Protein AF-A0A1Y1IL15-F1 (afdb_monomer)

pLDDT: mean 84.59, std 17.48, range [35.97, 98.75]

Mean predicted aligned error: 9.05 Å

Foldseek 3Di:
DDDDDDDDPPPPPPPPDDDWDKDKDWAKKKKWFDPQQPPWPDQAAFTKTWFWIFIARPPPRHTQHTKGWMWGFHHGCVPPVFTKIWIWIKDAGPVFRKIWIWTGMDGQVDKDKIWTDAMDDCQGQKTWIWIKYWPADDPPVVVHTMMIIGTIIMGTNDHDDDPVPD

Solvent-accessible surface area (backbone atoms only — not comparable to full-atom values): 8918 Å² total; per-residue (Å²): 140,84,89,82,84,83,81,81,80,79,74,78,74,78,74,67,92,74,83,85,52,72,40,80,46,81,48,56,35,27,38,35,56,39,88,69,30,64,63,52,72,57,69,44,64,73,20,35,28,36,38,49,22,44,27,21,36,58,87,79,65,47,78,45,37,33,33,42,40,36,33,32,24,75,35,18,35,92,79,73,78,43,58,29,29,41,32,43,36,34,43,38,32,67,90,73,69,22,27,38,30,38,37,36,53,42,37,80,89,49,73,28,65,18,40,30,76,28,34,34,55,82,28,15,69,19,37,40,40,31,38,39,36,64,77,38,88,36,98,76,56,70,67,47,28,28,35,38,34,48,33,42,34,35,14,30,70,63,58,87,78,65,83,88,79,119

Organism: Klebsormidium nitens (NCBI:txid105231)

Sequence (166 aa):
MLTLAFALFARAQSAGEVKLEYTQFDLQLREIETPETVNSTGTTFGSDVGLNNVIQDFRTNETLGRLQGFCFVTAGLTVTGQIQFECLGTIIFSADNSSFSITGPFNPMIPTDQAVIGGTGRFSGATGVARLSTLVNSPTDVPPSIFAFNVRLFALARPIQLPALR

Secondary structure (DSSP, 8-state):
---------------------EEEEEEEEEEE--GGG-----SSTT-EEEEEEEEEETTT--EEEEEEEEEEEEE-HHHHSS-EEEEEEEEEETTT--EEEEEEEEBTTB-EEEEEEEEEGGGTT-EEEEEEEEEE--TTSSSPPEEEEEEEEEEESS----GGG-

Nearest PDB structures (foldseek):
  4h6a-assembly1_D  TM=8.346E-01  e=4.625E-07  Physcomitrium patens
  4h6a-assembly1_B  TM=8.271E-01  e=4.625E-07  Physcomitrium patens
  4h6c-assembly3_G  TM=7.492E-01  e=1.413E-06  Physcomitrium patens
  3klx-assembly1_A  TM=2.459E-01  e=3.371E-01  Arabidopsis thaliana
  6ntr-assembly4_D  TM=2.676E-01  e=9.785E-01  Brucella abortus

InterPro domains:
  IPR004265 Dirigent protein [PF03018] (36-139)
  IPR034871 Allene oxide cyclase superfamily [SSF141493] (29-138)
  IPR044859 Allene oxide cyclase/Dirigent protein [G3DSA:2.40.480.10] (14-152)

Structure (mmCIF, N/CA/C/O backbone):
data_AF-A0A1Y1IL15-F1
#
_entry.id   AF-A0A1Y1IL15-F1
#
loop_
_atom_site.group_PDB
_atom_site.id
_atom_site.type_symbol
_atom_site.label_atom_id
_atom_site.label_alt_id
_atom_site.label_comp_id
_atom_site.label_asym_id
_atom_site.label_entity_id
_atom_site.label_seq_id
_atom_site.pdbx_PDB_ins_code
_atom_site.Cartn_x
_atom_site.Cartn_y
_atom_site.Cartn_z
_atom_site.occupancy
_atom_site.B_iso_or_equiv
_atom_site.auth_seq_id
_atom_site.auth_comp_id
_atom_site.auth_asym_id
_atom_site.auth_atom_id
_atom_site.pdbx_PDB_model_num
ATOM 1 N N . MET A 1 1 ? 30.458 -20.843 52.852 1.00 38.75 1 MET A N 1
ATOM 2 C CA . MET A 1 1 ? 29.895 -20.360 51.574 1.00 38.75 1 MET A CA 1
ATOM 3 C C . MET A 1 1 ? 28.475 -20.891 51.470 1.00 38.75 1 MET A C 1
ATOM 5 O O . MET A 1 1 ? 28.320 -22.090 51.299 1.00 38.75 1 MET A O 1
ATOM 9 N N . LEU A 1 2 ? 27.465 -20.044 51.685 1.00 35.97 2 LEU A N 1
ATOM 10 C CA . LEU A 1 2 ? 26.050 -20.416 51.592 1.00 35.97 2 LEU A CA 1
ATOM 11 C C . LEU A 1 2 ? 25.437 -19.608 50.440 1.00 35.97 2 LEU A C 1
ATOM 13 O O . LEU A 1 2 ? 25.361 -18.384 50.512 1.00 35.97 2 LEU A O 1
ATOM 17 N N . THR A 1 3 ? 25.095 -20.287 49.353 1.00 43.47 3 THR A N 1
ATOM 18 C CA . THR A 1 3 ? 24.497 -19.718 48.142 1.00 43.47 3 THR A CA 1
ATOM 19 C C . THR A 1 3 ? 23.004 -19.502 48.389 1.00 43.47 3 THR A C 1
ATOM 21 O O . THR A 1 3 ? 22.278 -20.471 48.597 1.00 43.47 3 THR A O 1
ATOM 24 N N . LEU A 1 4 ? 22.532 -18.252 48.374 1.00 42.81 4 LEU A N 1
ATOM 25 C CA . LEU A 1 4 ? 21.103 -17.934 48.437 1.00 42.81 4 LEU A CA 1
ATOM 26 C C . LEU A 1 4 ? 20.617 -17.557 47.031 1.00 42.81 4 LEU A C 1
ATOM 28 O O . LEU A 1 4 ? 20.923 -16.480 46.523 1.00 42.81 4 LEU A O 1
ATOM 32 N N . ALA A 1 5 ? 19.890 -18.471 46.391 1.00 47.75 5 ALA A N 1
ATOM 33 C CA . ALA A 1 5 ? 19.214 -18.240 45.122 1.00 47.75 5 ALA A CA 1
ATOM 34 C C . ALA A 1 5 ? 17.834 -17.616 45.387 1.00 47.75 5 ALA A C 1
ATOM 36 O O . ALA A 1 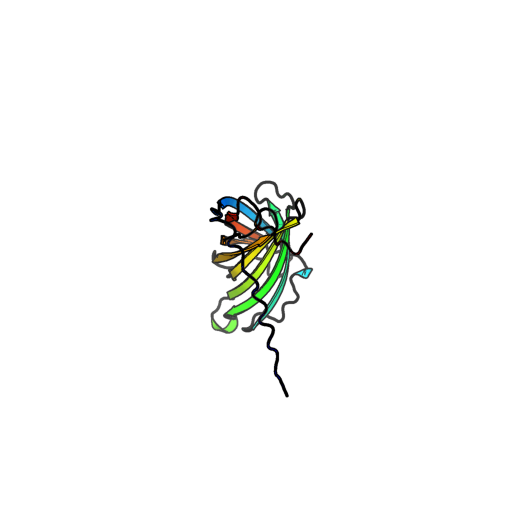5 ? 16.950 -18.271 45.935 1.00 47.75 5 ALA A O 1
ATOM 37 N N . PHE A 1 6 ? 17.639 -16.358 44.989 1.00 45.91 6 PHE A N 1
ATOM 38 C CA . PHE A 1 6 ? 16.312 -15.748 44.905 1.00 45.91 6 PHE A CA 1
ATOM 39 C C . PHE A 1 6 ? 15.742 -16.003 43.507 1.00 45.91 6 PHE A C 1
ATOM 41 O O . PHE A 1 6 ? 16.088 -15.320 42.546 1.00 45.91 6 PHE A O 1
ATOM 48 N N . ALA A 1 7 ? 14.869 -17.003 43.386 1.00 49.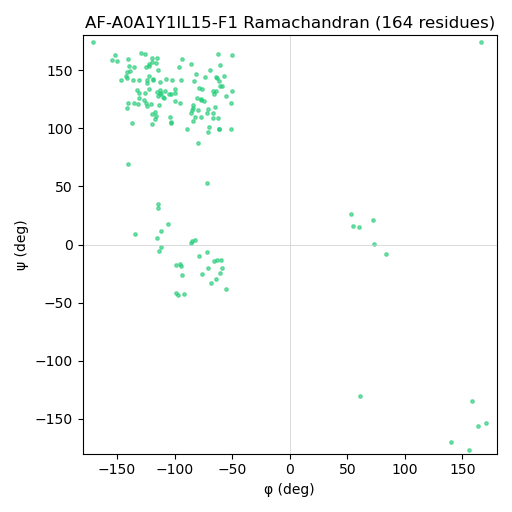19 7 ALA A N 1
ATOM 49 C CA . ALA A 1 7 ? 14.033 -17.171 42.205 1.00 49.19 7 ALA A CA 1
ATOM 50 C C . ALA A 1 7 ? 12.874 -16.162 42.271 1.00 49.19 7 ALA A C 1
ATOM 52 O O . ALA A 1 7 ? 11.977 -16.279 43.108 1.00 49.19 7 ALA A O 1
ATOM 53 N N . LEU A 1 8 ? 12.906 -15.154 41.398 1.00 42.75 8 LEU A N 1
ATOM 54 C CA . LEU A 1 8 ? 11.798 -14.227 41.181 1.00 42.75 8 LEU A CA 1
ATOM 55 C C . LEU A 1 8 ? 10.657 -14.984 40.476 1.00 42.75 8 LEU A C 1
ATOM 57 O O . LEU A 1 8 ? 10.697 -15.206 39.267 1.00 42.75 8 LEU A O 1
ATOM 61 N N . PHE A 1 9 ? 9.627 -15.387 41.217 1.00 44.22 9 PHE A N 1
ATOM 62 C CA . PHE A 1 9 ? 8.378 -15.859 40.620 1.00 44.22 9 PHE A CA 1
ATOM 63 C C . PHE A 1 9 ? 7.536 -14.653 40.192 1.00 44.22 9 PHE A C 1
ATOM 65 O O . PHE A 1 9 ? 6.673 -14.184 40.933 1.00 44.22 9 PHE A O 1
ATOM 72 N N . ALA A 1 10 ? 7.762 -14.155 38.977 1.00 46.28 10 ALA A N 1
ATOM 73 C CA . ALA A 1 10 ? 6.772 -13.326 38.305 1.00 46.28 10 ALA A CA 1
ATOM 74 C C . ALA A 1 10 ? 5.600 -14.233 37.896 1.00 46.28 10 ALA A C 1
ATOM 76 O O . ALA A 1 10 ? 5.652 -14.931 36.884 1.00 46.28 10 ALA A O 1
ATOM 77 N N . ARG A 1 11 ? 4.540 -14.276 38.712 1.00 40.62 11 ARG A N 1
ATOM 78 C CA . ARG A 1 11 ? 3.263 -14.856 38.282 1.00 40.62 11 ARG A CA 1
ATOM 79 C C . ARG A 1 11 ? 2.699 -13.957 37.187 1.00 40.62 11 ARG A C 1
ATOM 81 O O . ARG A 1 11 ? 2.242 -12.855 37.477 1.00 40.62 11 ARG A O 1
ATOM 88 N N . ALA A 1 12 ? 2.705 -14.436 35.945 1.00 46.19 12 ALA A N 1
ATOM 89 C CA . ALA A 1 12 ? 1.830 -13.904 34.912 1.00 46.19 12 ALA A CA 1
ATOM 90 C C . ALA A 1 12 ? 0.392 -14.146 35.384 1.00 46.19 12 ALA A C 1
ATOM 92 O O . ALA A 1 12 ? -0.117 -15.265 35.347 1.00 46.19 12 ALA A O 1
ATOM 93 N N . GLN A 1 13 ? -0.228 -13.110 35.938 1.00 47.62 13 GLN A N 1
ATOM 94 C CA . GLN A 1 13 ? -1.647 -13.118 36.241 1.00 47.62 13 GLN A CA 1
ATOM 95 C C . GLN A 1 13 ? -2.347 -13.273 34.892 1.00 47.62 13 GLN A C 1
ATOM 97 O O . GLN A 1 13 ? -2.251 -12.379 34.053 1.00 47.62 13 GLN A O 1
ATOM 102 N N . SER A 1 14 ? -2.948 -14.439 34.636 1.00 49.22 14 SER A N 1
ATOM 103 C CA . SER A 1 14 ? -3.699 -14.664 33.405 1.00 49.22 14 SER A CA 1
ATOM 104 C C . SER A 1 14 ? -4.847 -13.663 33.403 1.00 49.22 14 SER A C 1
ATOM 106 O O . SER A 1 14 ? -5.845 -13.849 34.105 1.00 49.22 14 SER A O 1
ATOM 108 N N . ALA A 1 15 ? -4.675 -12.559 32.676 1.00 56.31 15 ALA A N 1
ATOM 109 C CA . ALA A 1 15 ? -5.789 -11.723 32.279 1.00 56.31 15 ALA A CA 1
ATOM 110 C C . ALA A 1 15 ? -6.800 -12.684 31.648 1.00 56.31 15 ALA A C 1
ATOM 112 O O . ALA A 1 15 ? -6.419 -13.472 30.781 1.00 56.31 15 ALA A O 1
ATOM 113 N N . GLY A 1 16 ? -8.021 -12.724 32.190 1.00 59.12 16 GLY A N 1
ATOM 114 C CA . GLY A 1 16 ? -9.059 -13.652 31.744 1.00 59.12 16 GLY A CA 1
ATOM 115 C C . GLY A 1 16 ? -9.232 -13.622 30.226 1.00 59.12 16 GLY A C 1
ATOM 116 O O . GLY A 1 16 ? -8.777 -12.695 29.566 1.00 59.12 16 GLY A O 1
ATOM 117 N N . GLU A 1 17 ? -9.872 -14.647 29.673 1.00 60.69 17 GLU A N 1
ATOM 118 C CA . GLU A 1 17 ? -10.046 -14.826 28.230 1.00 60.69 17 GLU A CA 1
ATOM 119 C C . GLU A 1 17 ? -10.623 -13.555 27.567 1.00 60.69 17 GLU A C 1
ATOM 121 O O . GLU A 1 17 ? -11.816 -13.262 27.655 1.00 60.69 17 GLU A O 1
ATOM 126 N N . VAL A 1 18 ? -9.758 -12.745 26.946 1.00 69.06 18 VAL A N 1
ATOM 127 C CA . VAL A 1 18 ? -10.175 -11.547 26.214 1.00 69.06 18 VAL A CA 1
ATOM 128 C C . VAL A 1 18 ? -10.583 -12.000 24.823 1.00 69.06 18 VAL A C 1
ATOM 130 O O . VAL A 1 18 ? -9.735 -12.328 23.993 1.00 69.06 18 VAL A O 1
ATOM 133 N N . LYS A 1 19 ? -11.890 -12.013 24.554 1.00 76.12 19 LYS A N 1
ATOM 134 C CA . LYS A 1 19 ? -12.398 -12.251 23.203 1.00 76.12 19 LYS A CA 1
ATOM 135 C C . LYS A 1 19 ? -11.966 -11.096 22.296 1.00 76.12 19 LYS A C 1
ATOM 137 O O . LYS A 1 19 ? -12.333 -9.947 22.538 1.00 76.12 19 LYS A O 1
ATOM 142 N N . LEU A 1 20 ? -11.189 -11.405 21.262 1.00 81.50 20 LEU A N 1
ATOM 143 C CA . LEU A 1 20 ? -10.803 -10.434 20.241 1.00 81.50 20 LEU A CA 1
ATOM 144 C C . LEU A 1 20 ? -11.979 -10.213 19.281 1.00 81.50 20 LEU A C 1
ATOM 146 O O . LEU A 1 20 ? -12.512 -11.162 18.705 1.00 81.50 20 LEU A O 1
ATOM 150 N N . GLU A 1 21 ? -12.382 -8.956 19.126 1.00 91.50 21 GLU A N 1
ATOM 151 C CA . GLU A 1 21 ? -13.392 -8.518 18.161 1.00 91.50 21 GLU A CA 1
ATOM 152 C C . GLU A 1 21 ? -12.715 -7.756 17.025 1.00 91.50 21 GLU A C 1
ATOM 154 O O . GLU A 1 21 ? -11.770 -6.997 17.261 1.00 91.50 21 GLU A O 1
ATOM 159 N N . TYR A 1 22 ? -13.209 -7.943 15.801 1.00 93.25 22 TYR A N 1
ATOM 160 C CA . TYR A 1 22 ? -12.621 -7.370 14.594 1.00 93.25 22 TYR A CA 1
ATOM 161 C C . TYR A 1 22 ? -13.639 -6.534 13.821 1.00 93.25 22 TYR A C 1
ATOM 163 O O . TYR A 1 22 ? -14.799 -6.922 13.681 1.00 93.25 22 TYR A O 1
ATOM 171 N N . THR A 1 23 ? -13.168 -5.417 13.273 1.00 96.12 23 THR A N 1
ATOM 172 C CA . THR A 1 23 ? -13.906 -4.543 12.359 1.00 96.12 23 THR A CA 1
ATOM 173 C C . THR A 1 23 ? -13.324 -4.686 10.958 1.00 96.12 23 THR A C 1
ATOM 175 O O . THR A 1 23 ? -12.104 -4.633 10.787 1.00 96.12 23 THR A O 1
ATOM 178 N N . GLN A 1 24 ? -14.189 -4.865 9.959 1.00 97.62 24 GLN A N 1
ATOM 179 C CA . GLN A 1 24 ? -13.791 -4.866 8.552 1.00 97.62 24 GLN A CA 1
ATOM 180 C C . GLN A 1 24 ? -13.701 -3.433 8.021 1.00 97.62 24 GLN A C 1
ATOM 182 O O . GLN A 1 24 ? -14.553 -2.596 8.315 1.00 97.62 24 GLN A O 1
ATOM 187 N N . PHE A 1 25 ? -12.695 -3.187 7.189 1.00 97.81 25 PHE A N 1
ATOM 188 C CA . PHE A 1 25 ? -12.508 -1.953 6.444 1.00 97.81 25 PHE A CA 1
ATOM 189 C C . PHE A 1 25 ? -12.364 -2.289 4.960 1.00 97.81 25 PHE A C 1
ATOM 191 O O . PHE A 1 25 ? -11.543 -3.130 4.589 1.00 97.81 25 PHE A O 1
ATOM 198 N N . ASP A 1 26 ? -13.133 -1.598 4.122 1.00 98.06 26 ASP A N 1
ATOM 199 C CA . ASP A 1 26 ? -12.993 -1.611 2.668 1.00 98.06 26 ASP A CA 1
ATOM 200 C C . ASP A 1 26 ? -12.631 -0.188 2.218 1.00 98.06 26 ASP A C 1
ATOM 202 O O . ASP A 1 26 ? -13.423 0.741 2.381 1.00 98.06 26 ASP A O 1
ATOM 206 N N . LEU A 1 27 ? -11.419 -0.004 1.689 1.00 97.94 27 LEU A N 1
ATOM 207 C CA . LEU A 1 27 ? -10.883 1.298 1.285 1.00 97.94 27 LEU A CA 1
ATOM 208 C C . LEU A 1 27 ? -10.587 1.311 -0.216 1.00 97.94 27 LEU A C 1
ATOM 210 O O . LEU A 1 27 ? -10.077 0.336 -0.770 1.00 97.94 27 LEU A O 1
ATOM 214 N N . GLN A 1 28 ? -10.860 2.446 -0.858 1.00 98.25 28 GLN A N 1
ATOM 215 C CA . GLN A 1 28 ? -10.436 2.731 -2.228 1.00 98.25 28 GLN A CA 1
ATOM 216 C C . GLN A 1 28 ? -9.499 3.929 -2.188 1.00 98.25 28 GLN A C 1
ATOM 218 O O . GLN A 1 28 ? -9.932 5.052 -1.932 1.00 98.25 28 GLN A O 1
ATOM 223 N N . LEU A 1 29 ? -8.215 3.677 -2.412 1.00 98.38 29 LEU A N 1
ATOM 224 C CA . LEU A 1 29 ? -7.174 4.690 -2.306 1.00 98.38 29 LEU A CA 1
ATOM 225 C C . LEU A 1 29 ? -6.553 4.944 -3.674 1.00 98.38 29 LEU A C 1
ATOM 227 O O . LEU A 1 29 ? -6.474 4.050 -4.521 1.00 98.38 29 LEU A O 1
ATOM 231 N N . ARG A 1 30 ? -6.089 6.170 -3.872 1.00 97.81 30 ARG A N 1
ATOM 232 C CA . ARG A 1 30 ? -5.246 6.560 -4.993 1.00 97.81 30 ARG A CA 1
ATOM 233 C C . ARG A 1 30 ? -3.881 6.958 -4.462 1.00 97.81 30 ARG A C 1
ATOM 235 O O . ARG A 1 30 ? -3.788 7.793 -3.570 1.00 97.81 30 ARG A O 1
ATOM 242 N N . GLU A 1 31 ? -2.846 6.371 -5.030 1.00 96.38 31 GLU A N 1
ATOM 243 C CA . GLU A 1 31 ? -1.462 6.744 -4.793 1.00 96.38 31 GLU A CA 1
ATOM 244 C C . GLU A 1 31 ? -0.977 7.622 -5.941 1.00 96.38 31 GLU A C 1
ATOM 246 O O . GLU A 1 31 ? -1.218 7.310 -7.109 1.00 96.38 31 GLU A O 1
ATOM 251 N N . ILE A 1 32 ? -0.312 8.721 -5.601 1.00 95.31 32 ILE A N 1
ATOM 252 C CA . ILE A 1 32 ? 0.309 9.628 -6.562 1.00 95.31 32 ILE A CA 1
ATOM 253 C C . ILE A 1 32 ? 1.796 9.692 -6.250 1.00 95.31 32 ILE A C 1
ATOM 255 O O . ILE A 1 32 ? 2.189 10.069 -5.139 1.00 95.31 32 ILE A O 1
ATOM 259 N N . GLU A 1 33 ? 2.595 9.325 -7.247 1.00 91.06 33 GLU A N 1
ATOM 260 C CA . GLU A 1 33 ? 4.045 9.391 -7.175 1.00 91.06 33 GLU A CA 1
ATOM 261 C C . GLU A 1 33 ? 4.524 10.831 -6.957 1.00 91.06 33 GLU A C 1
ATOM 263 O O . GLU A 1 33 ? 3.960 11.782 -7.507 1.00 91.06 33 GLU A O 1
ATOM 268 N N . THR A 1 34 ? 5.550 11.010 -6.125 1.00 85.19 34 THR A N 1
ATOM 269 C CA . THR A 1 34 ? 6.174 12.319 -5.893 1.00 85.19 34 THR A CA 1
ATOM 270 C C . THR A 1 34 ? 7.652 12.296 -6.284 1.00 85.19 34 THR A C 1
ATOM 272 O O . THR A 1 34 ? 8.258 11.230 -6.296 1.00 85.19 34 THR A O 1
ATOM 275 N N . PRO A 1 35 ? 8.289 13.456 -6.529 1.00 70.69 35 PRO A N 1
ATOM 276 C CA . PRO A 1 35 ? 9.725 13.515 -6.826 1.00 70.69 35 PRO A CA 1
ATOM 277 C C . PRO A 1 35 ? 10.639 12.965 -5.716 1.00 70.69 35 PRO A C 1
ATOM 279 O O . PRO A 1 35 ? 11.823 12.752 -5.940 1.00 70.69 35 PRO A O 1
ATOM 282 N N . GLU A 1 36 ? 10.126 12.746 -4.504 1.00 61.84 36 GLU A N 1
ATOM 283 C CA . GLU A 1 36 ? 10.870 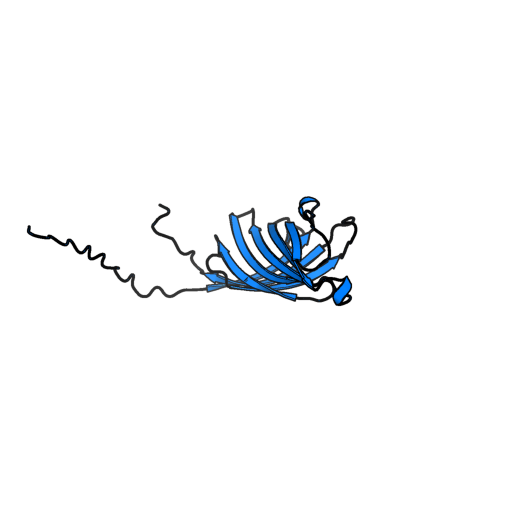12.129 -3.395 1.00 61.84 36 GLU A CA 1
ATOM 284 C C . GLU A 1 36 ? 10.951 10.597 -3.530 1.00 61.84 36 GLU A C 1
ATOM 286 O O . GLU A 1 36 ? 11.708 9.951 -2.807 1.00 61.84 36 GLU A O 1
ATOM 291 N N . THR A 1 37 ? 10.192 10.024 -4.466 1.00 61.06 37 THR A N 1
ATOM 292 C CA . THR A 1 37 ? 10.077 8.580 -4.712 1.00 61.06 37 THR A CA 1
ATOM 293 C C . THR A 1 37 ? 11.175 8.027 -5.628 1.00 61.06 37 THR A C 1
ATOM 295 O O . THR A 1 37 ? 11.234 6.842 -5.913 1.00 61.06 37 THR A O 1
ATOM 298 N N . VAL A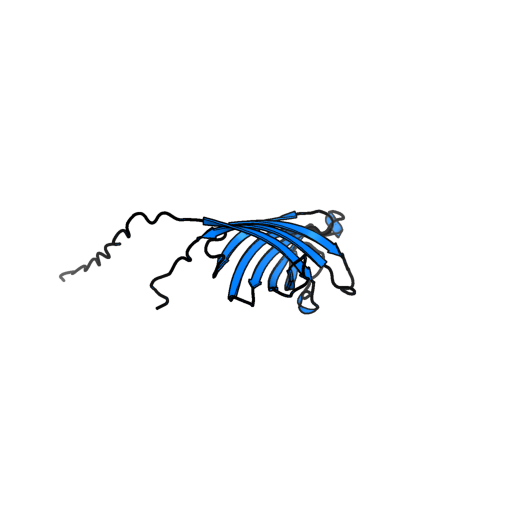 1 38 ? 12.132 8.852 -6.051 1.00 56.19 38 VAL A N 1
ATOM 299 C CA . VAL A 1 38 ? 13.121 8.486 -7.083 1.00 56.19 38 VAL A CA 1
ATOM 300 C C . VAL A 1 38 ? 14.564 8.414 -6.594 1.00 56.19 38 VAL A C 1
ATOM 302 O O . VAL A 1 38 ? 15.497 8.595 -7.373 1.00 56.19 38 VAL A O 1
ATOM 305 N N . ASN A 1 39 ? 14.800 7.986 -5.352 1.00 56.19 39 ASN A N 1
ATOM 306 C CA . ASN A 1 39 ? 16.100 7.373 -5.032 1.00 56.19 39 ASN A CA 1
ATOM 307 C C . ASN A 1 39 ? 16.194 5.975 -5.682 1.00 56.19 39 ASN A C 1
ATOM 309 O O . ASN A 1 39 ? 16.420 4.986 -4.994 1.00 56.19 39 ASN A O 1
ATOM 313 N N . SER A 1 40 ? 15.949 5.881 -6.995 1.00 64.50 40 SER A N 1
ATOM 314 C CA . SER A 1 40 ? 16.084 4.646 -7.752 1.00 64.50 40 SER A CA 1
ATOM 315 C C . SER A 1 40 ? 17.557 4.383 -8.024 1.00 64.50 40 SER A C 1
ATOM 317 O O . SER A 1 40 ? 18.241 5.207 -8.633 1.00 64.50 40 SER A O 1
ATOM 319 N N . THR A 1 41 ? 18.050 3.218 -7.619 1.00 64.06 41 THR A N 1
ATOM 320 C CA . THR A 1 41 ? 19.409 2.775 -7.962 1.00 64.06 41 THR A CA 1
ATOM 321 C C . THR A 1 41 ? 19.479 2.070 -9.326 1.00 64.06 41 THR A C 1
ATOM 323 O O . THR A 1 41 ? 20.560 1.651 -9.742 1.00 64.06 41 THR A O 1
ATOM 326 N N . GLY A 1 42 ? 18.356 1.956 -10.054 1.00 74.38 42 GLY A N 1
ATOM 327 C CA . GLY A 1 42 ? 18.278 1.402 -11.412 1.00 74.38 42 GLY A CA 1
ATOM 328 C C . GLY A 1 42 ? 17.047 0.523 -11.685 1.00 74.38 42 GLY A C 1
ATOM 329 O O . GLY A 1 42 ? 16.115 0.445 -10.891 1.00 74.38 42 GLY A O 1
ATOM 330 N N . THR A 1 43 ? 17.055 -0.166 -12.834 1.00 80.19 43 THR A N 1
ATOM 331 C CA . THR A 1 43 ? 16.000 -1.107 -13.288 1.00 80.19 43 THR A CA 1
ATOM 332 C C . THR A 1 43 ? 16.469 -2.569 -13.322 1.00 80.19 43 THR A C 1
ATOM 334 O O . THR A 1 43 ? 15.816 -3.447 -13.897 1.00 80.19 43 THR A O 1
ATOM 337 N N . THR A 1 44 ? 17.632 -2.840 -12.732 1.00 83.94 44 THR A N 1
ATOM 338 C CA . THR A 1 44 ? 18.249 -4.167 -12.654 1.00 83.94 44 THR A CA 1
ATOM 339 C C . THR A 1 44 ? 17.866 -4.876 -11.365 1.00 83.94 44 THR A C 1
ATOM 341 O O . THR A 1 44 ? 17.492 -4.233 -10.394 1.00 83.94 44 THR A O 1
ATOM 344 N N . PHE A 1 45 ? 17.985 -6.205 -11.336 1.00 88.06 45 PHE A N 1
ATOM 345 C CA . PHE A 1 45 ? 17.749 -6.984 -10.119 1.00 88.06 45 PHE A CA 1
ATOM 346 C C . PHE A 1 45 ? 18.534 -6.419 -8.924 1.00 88.06 45 PHE A C 1
ATOM 348 O O . PHE A 1 45 ? 19.734 -6.171 -9.036 1.00 88.06 45 PHE A O 1
ATOM 355 N N . GLY A 1 46 ? 17.854 -6.249 -7.791 1.00 86.25 46 GLY A N 1
ATOM 356 C CA . GLY A 1 46 ? 18.429 -5.710 -6.560 1.00 86.25 46 GLY A CA 1
ATOM 357 C C . GLY A 1 46 ? 18.473 -4.184 -6.479 1.00 86.25 46 GLY A C 1
ATOM 358 O O . GLY A 1 46 ? 18.766 -3.672 -5.404 1.00 86.25 46 GLY A O 1
ATOM 359 N N . SER A 1 47 ? 18.157 -3.459 -7.559 1.00 87.62 47 SER A N 1
ATOM 360 C CA . SER A 1 47 ? 17.934 -2.014 -7.477 1.00 87.62 47 SER A CA 1
ATOM 361 C C . SER A 1 47 ? 16.730 -1.717 -6.587 1.00 87.62 47 SER A C 1
ATOM 363 O O . SER A 1 47 ? 15.741 -2.447 -6.617 1.00 87.62 47 SER A O 1
ATOM 365 N N . ASP A 1 48 ? 16.802 -0.645 -5.816 1.00 88.38 48 ASP A N 1
ATOM 366 C CA . ASP A 1 48 ? 15.773 -0.192 -4.889 1.00 88.38 48 ASP A CA 1
ATOM 367 C C . ASP A 1 48 ? 15.197 1.163 -5.305 1.00 88.38 48 ASP A C 1
ATOM 369 O O . ASP A 1 48 ? 15.793 1.879 -6.107 1.00 88.38 48 ASP A O 1
ATOM 373 N N . VAL A 1 49 ? 14.011 1.473 -4.786 1.00 86.88 49 VAL A N 1
ATOM 374 C CA . VAL A 1 49 ? 13.275 2.725 -4.983 1.00 86.88 49 VAL A CA 1
ATOM 375 C C . VAL A 1 49 ? 12.627 3.089 -3.651 1.00 86.88 49 VAL A C 1
ATOM 377 O O . VAL A 1 49 ? 11.805 2.328 -3.142 1.00 86.88 49 VAL A O 1
ATOM 380 N N . GLY A 1 50 ? 12.992 4.227 -3.062 1.00 89.31 50 GLY A N 1
ATOM 381 C CA . GLY A 1 50 ? 12.318 4.749 -1.868 1.00 89.31 50 GLY A CA 1
ATOM 382 C C . GLY A 1 50 ? 10.943 5.314 -2.216 1.00 89.31 50 GLY A C 1
ATOM 383 O O . GLY A 1 50 ? 10.785 5.908 -3.266 1.00 89.31 50 GLY A O 1
ATOM 384 N N . LEU A 1 51 ? 9.949 5.157 -1.345 1.00 91.44 51 LEU A N 1
ATOM 385 C CA . LEU A 1 51 ? 8.595 5.670 -1.556 1.00 91.44 51 LEU A CA 1
ATOM 386 C C . LEU A 1 51 ? 8.290 6.776 -0.549 1.00 91.44 51 LEU A C 1
ATOM 388 O O . LEU A 1 51 ? 8.415 6.573 0.662 1.00 91.44 51 LEU A O 1
ATOM 392 N N . ASN A 1 52 ? 7.808 7.914 -1.040 1.00 93.56 52 ASN A N 1
ATOM 393 C CA . ASN A 1 52 ? 7.138 8.921 -0.227 1.00 93.56 52 ASN A CA 1
ATOM 394 C C . ASN A 1 52 ? 5.962 9.490 -1.024 1.00 93.56 52 ASN A C 1
ATOM 396 O O . ASN A 1 52 ? 5.989 10.633 -1.466 1.00 93.56 52 ASN A O 1
ATOM 400 N N . ASN A 1 53 ? 4.928 8.689 -1.244 1.00 94.75 53 ASN A N 1
ATOM 401 C CA . ASN A 1 53 ? 3.837 9.019 -2.158 1.00 94.75 53 ASN A CA 1
ATOM 402 C C . ASN A 1 53 ? 2.639 9.634 -1.446 1.00 94.75 53 ASN A C 1
ATOM 404 O O . ASN A 1 53 ? 2.410 9.394 -0.260 1.00 94.75 53 ASN A O 1
ATOM 408 N N . VAL A 1 54 ? 1.867 10.447 -2.165 1.00 97.06 54 VAL A N 1
ATOM 409 C CA . VAL A 1 54 ? 0.615 11.010 -1.645 1.00 97.06 54 VAL A CA 1
ATOM 410 C C . VA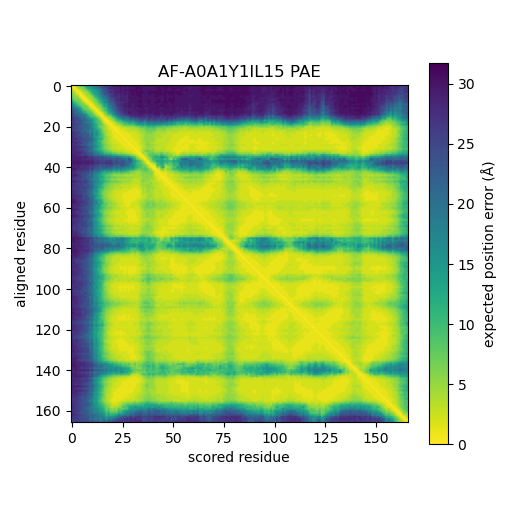L A 1 54 ? -0.476 9.951 -1.737 1.00 97.06 54 VAL A C 1
ATOM 412 O O . VAL A 1 54 ? -0.630 9.312 -2.775 1.00 97.06 54 VAL A O 1
ATOM 415 N N . ILE A 1 55 ? -1.255 9.793 -0.666 1.00 98.25 55 ILE A N 1
ATOM 416 C CA . ILE A 1 55 ? -2.435 8.928 -0.642 1.00 98.25 55 ILE A CA 1
ATOM 417 C C . ILE A 1 55 ? -3.690 9.789 -0.583 1.00 98.25 55 ILE A C 1
ATOM 419 O O . ILE A 1 55 ? -3.848 10.627 0.307 1.00 98.25 55 ILE A O 1
ATOM 423 N N . GLN A 1 56 ? -4.593 9.551 -1.528 1.00 98.44 56 GLN A N 1
ATOM 424 C CA . GLN A 1 56 ? -5.889 10.203 -1.630 1.00 98.44 56 GLN A CA 1
ATOM 425 C C . GLN A 1 56 ? -7.033 9.196 -1.542 1.00 98.44 56 GLN A C 1
ATOM 427 O O . GLN A 1 56 ? -6.875 8.017 -1.868 1.00 98.44 56 GLN A O 1
ATOM 432 N N . ASP A 1 57 ? -8.209 9.680 -1.160 1.00 97.62 57 ASP A N 1
ATOM 433 C CA . ASP A 1 57 ? -9.457 8.967 -1.392 1.00 97.62 57 ASP A CA 1
ATOM 434 C C . ASP A 1 57 ? -9.716 8.891 -2.901 1.00 97.62 57 ASP A C 1
ATOM 436 O O . ASP A 1 57 ? -9.658 9.895 -3.619 1.00 97.62 57 ASP A O 1
ATOM 440 N N . PHE A 1 58 ? -10.002 7.690 -3.402 1.00 96.69 58 PHE A N 1
ATOM 441 C CA . PHE A 1 58 ? -10.160 7.470 -4.836 1.00 96.69 58 PHE A CA 1
ATOM 442 C C . PHE A 1 58 ? -11.351 8.233 -5.442 1.00 96.69 58 PHE A C 1
ATOM 444 O O . PHE A 1 58 ? -11.318 8.568 -6.629 1.00 96.69 58 PHE A O 1
ATOM 451 N N . ARG A 1 59 ? -12.406 8.485 -4.658 1.00 94.88 59 ARG A N 1
ATOM 452 C CA . ARG A 1 59 ? -13.673 9.075 -5.111 1.00 94.88 59 ARG A CA 1
ATOM 453 C C . ARG A 1 59 ? -13.677 10.589 -4.976 1.00 94.88 59 ARG A C 1
ATOM 455 O O . ARG A 1 59 ? -14.172 11.268 -5.871 1.00 94.88 59 ARG A O 1
ATOM 462 N N . THR A 1 60 ? -13.162 11.109 -3.866 1.00 96.81 60 THR A N 1
ATOM 463 C CA . THR A 1 60 ? -13.215 12.549 -3.567 1.00 96.81 60 THR A CA 1
ATOM 464 C C . THR A 1 60 ? -11.951 13.296 -3.988 1.00 96.81 60 THR A C 1
ATOM 466 O O . THR A 1 60 ? -11.992 14.517 -4.122 1.00 96.81 60 THR A O 1
ATOM 469 N N . ASN A 1 61 ? -10.844 12.585 -4.242 1.00 95.94 61 ASN A N 1
ATOM 470 C CA . ASN A 1 61 ? -9.495 13.143 -4.408 1.00 95.94 61 ASN A CA 1
ATOM 471 C C . ASN A 1 61 ? -8.987 13.906 -3.170 1.00 95.94 61 ASN A C 1
ATOM 473 O O . A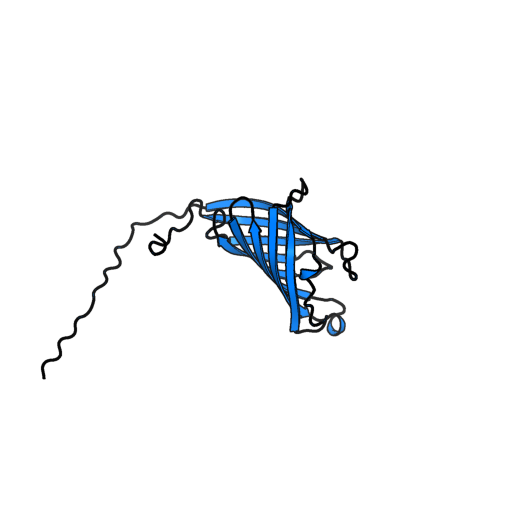SN A 1 61 ? -8.018 14.661 -3.261 1.00 95.94 61 ASN A O 1
ATOM 477 N N . GLU A 1 62 ? -9.630 13.735 -2.015 1.00 97.38 62 GLU A N 1
ATOM 478 C CA . GLU A 1 62 ? -9.145 14.296 -0.760 1.00 97.38 62 GLU A CA 1
ATOM 479 C C . GLU A 1 62 ? -7.833 13.617 -0.368 1.00 97.38 62 GLU A C 1
ATOM 481 O O . GLU A 1 62 ? -7.736 12.390 -0.377 1.00 97.38 62 GLU A O 1
ATOM 486 N N . THR A 1 63 ? -6.821 14.402 -0.004 1.00 97.94 63 THR A N 1
ATOM 487 C CA . THR A 1 63 ? -5.566 13.866 0.528 1.00 97.94 63 THR A CA 1
ATOM 488 C C . THR A 1 63 ? -5.786 13.308 1.928 1.00 97.94 63 THR A C 1
ATOM 490 O O . THR A 1 63 ? -6.087 14.048 2.860 1.00 97.94 63 THR A O 1
ATOM 493 N N . LEU A 1 64 ? -5.582 12.001 2.079 1.00 98.06 64 LEU A N 1
ATOM 494 C CA . LEU A 1 64 ? -5.741 11.278 3.341 1.00 98.06 64 LEU A CA 1
ATOM 495 C C . LEU A 1 64 ? -4.423 11.164 4.114 1.00 98.06 64 LEU A C 1
ATOM 497 O O . LEU A 1 64 ? -4.431 11.027 5.340 1.00 98.06 64 LEU A O 1
ATOM 501 N N . GLY A 1 65 ? -3.293 11.210 3.405 1.00 97.69 65 GLY A N 1
ATOM 502 C CA . GLY A 1 65 ? -1.963 11.140 3.997 1.00 97.69 65 GLY A CA 1
ATOM 503 C C . GLY A 1 65 ? -0.906 10.682 2.997 1.00 97.69 65 GLY A C 1
ATOM 504 O O . GLY A 1 65 ? -0.862 11.193 1.875 1.00 97.69 65 GLY A O 1
ATOM 505 N N . ARG A 1 66 ? -0.031 9.751 3.399 1.00 97.62 66 ARG A N 1
ATOM 506 C CA . ARG A 1 66 ? 1.118 9.315 2.584 1.00 97.62 66 ARG A CA 1
ATOM 507 C C . ARG A 1 66 ? 1.372 7.812 2.641 1.00 97.62 66 ARG A C 1
ATOM 509 O O . ARG A 1 66 ? 1.072 7.176 3.646 1.00 97.62 66 ARG A O 1
ATOM 516 N N . LEU A 1 67 ? 1.982 7.272 1.590 1.00 97.62 67 LEU A N 1
ATOM 517 C CA . LEU A 1 67 ? 2.644 5.970 1.593 1.00 97.62 67 LEU A CA 1
ATOM 518 C C . LEU A 1 67 ? 4.147 6.196 1.741 1.00 97.62 67 LEU A C 1
ATOM 520 O O . LEU A 1 67 ? 4.748 6.893 0.927 1.00 97.62 67 LEU A O 1
ATOM 524 N N . GLN A 1 68 ? 4.747 5.593 2.761 1.00 96.19 68 GLN A N 1
ATOM 525 C CA . GLN A 1 68 ? 6.190 5.645 2.992 1.00 96.19 68 GLN A CA 1
ATOM 526 C C . GLN A 1 68 ? 6.775 4.241 3.027 1.00 96.19 68 GLN A C 1
ATOM 528 O O . GLN A 1 68 ? 6.221 3.362 3.688 1.00 96.19 68 GLN A O 1
ATOM 533 N N . GLY A 1 69 ? 7.885 4.014 2.330 1.00 95.12 69 GLY A N 1
ATOM 534 C CA . GLY A 1 69 ? 8.440 2.672 2.196 1.00 95.12 69 GLY A CA 1
ATOM 535 C C . GLY A 1 69 ? 9.562 2.576 1.181 1.00 95.12 69 GLY A C 1
ATOM 536 O O . GLY A 1 69 ? 10.253 3.556 0.914 1.00 95.12 69 GLY A O 1
ATOM 537 N N . PHE A 1 70 ? 9.733 1.387 0.621 1.00 92.88 70 PHE A N 1
ATOM 538 C CA . PHE A 1 70 ? 10.640 1.133 -0.487 1.00 92.88 70 PHE A CA 1
ATOM 539 C C . PHE A 1 70 ? 10.176 -0.079 -1.301 1.00 92.88 70 PHE A C 1
ATOM 541 O O . PHE A 1 70 ? 9.453 -0.947 -0.806 1.00 92.88 70 PHE A O 1
ATOM 548 N N . CYS A 1 71 ? 10.628 -0.155 -2.543 1.00 92.94 71 CYS A N 1
ATOM 549 C CA . CYS A 1 71 ? 10.524 -1.328 -3.397 1.00 92.94 71 CYS A CA 1
ATOM 550 C C . CYS A 1 71 ? 11.917 -1.765 -3.840 1.00 92.94 71 CYS A C 1
ATOM 552 O O . CYS A 1 71 ? 12.824 -0.943 -3.921 1.00 92.94 71 CYS A O 1
ATOM 554 N N . PHE A 1 72 ? 12.083 -3.039 -4.172 1.00 91.94 72 PHE A N 1
ATOM 555 C CA . PHE A 1 72 ? 13.288 -3.553 -4.816 1.00 91.94 72 PHE A CA 1
ATOM 556 C C . PHE A 1 72 ? 12.932 -4.410 -6.023 1.00 91.94 72 PHE A C 1
ATOM 558 O O . PHE A 1 72 ? 11.952 -5.152 -6.013 1.00 91.94 72 PHE A O 1
ATOM 565 N N . VAL A 1 73 ? 13.728 -4.301 -7.081 1.00 90.69 73 VAL A N 1
ATOM 566 C CA . VAL A 1 73 ? 13.541 -5.024 -8.336 1.00 90.69 73 VAL A CA 1
ATOM 567 C C . VAL A 1 73 ? 13.876 -6.498 -8.116 1.00 90.69 73 VAL A C 1
ATOM 569 O O . VAL A 1 73 ? 15.032 -6.865 -7.899 1.00 90.69 73 VAL A O 1
ATOM 572 N N . THR A 1 74 ? 12.866 -7.358 -8.206 1.00 91.25 74 THR A N 1
ATOM 573 C CA . THR A 1 74 ? 12.982 -8.819 -8.075 1.00 91.25 74 THR A CA 1
ATOM 574 C C . THR A 1 74 ? 13.031 -9.532 -9.422 1.00 91.25 74 THR A C 1
ATOM 576 O O . THR A 1 74 ? 13.516 -10.660 -9.500 1.00 91.25 74 THR A O 1
ATOM 579 N N . ALA A 1 75 ? 12.621 -8.865 -10.503 1.00 86.50 75 ALA A N 1
ATOM 580 C CA . ALA A 1 75 ? 12.916 -9.278 -11.870 1.00 86.50 75 ALA A CA 1
ATOM 581 C C . ALA A 1 75 ? 13.223 -8.044 -12.725 1.00 86.50 75 ALA A C 1
ATOM 583 O O . ALA A 1 75 ? 12.411 -7.126 -12.822 1.00 86.50 75 ALA A O 1
ATOM 584 N N . GLY A 1 76 ? 14.416 -8.013 -13.321 1.00 73.62 76 GLY A N 1
ATOM 585 C CA . GLY A 1 76 ? 14.865 -6.893 -14.145 1.00 73.62 76 GLY A CA 1
ATOM 586 C C . GLY A 1 76 ? 14.315 -6.948 -15.570 1.00 73.62 76 GLY A C 1
ATOM 587 O O . GLY A 1 76 ? 14.204 -8.026 -16.169 1.00 73.62 76 GLY A O 1
ATOM 588 N N . LEU A 1 77 ? 14.073 -5.763 -16.141 1.00 71.81 77 LEU A N 1
ATOM 589 C CA . LEU A 1 77 ? 13.557 -5.586 -17.504 1.00 71.81 77 LEU A CA 1
ATOM 590 C C . LEU A 1 77 ? 14.428 -6.286 -18.557 1.00 71.81 77 LEU A C 1
ATOM 592 O O . LEU A 1 77 ? 13.918 -6.886 -19.499 1.00 71.81 77 LEU A O 1
ATOM 596 N N . THR A 1 78 ? 15.747 -6.251 -18.372 1.00 67.69 78 THR A N 1
ATOM 597 C CA . THR A 1 78 ? 16.736 -6.816 -19.302 1.00 67.69 78 THR A CA 1
ATOM 598 C C . THR A 1 78 ? 16.759 -8.343 -19.335 1.00 67.69 78 THR A C 1
ATOM 600 O O . THR A 1 78 ? 17.247 -8.912 -20.307 1.00 67.69 78 THR A O 1
ATOM 603 N N . VAL A 1 79 ? 16.238 -9.013 -18.300 1.00 65.88 79 VAL A N 1
ATOM 604 C CA . VAL A 1 79 ? 16.256 -10.481 -18.184 1.00 65.88 79 VAL A CA 1
ATOM 605 C C . VAL A 1 79 ? 14.928 -11.090 -18.621 1.00 65.88 79 VAL A C 1
ATOM 607 O O . VAL A 1 79 ? 14.915 -12.114 -19.296 1.00 65.88 79 VAL A O 1
ATOM 610 N N . THR A 1 80 ? 13.808 -10.471 -18.241 1.00 66.56 80 THR A N 1
ATOM 611 C CA . THR A 1 80 ? 12.470 -11.064 -18.427 1.00 66.56 80 THR A CA 1
ATOM 612 C C . THR A 1 80 ? 11.586 -10.305 -19.418 1.00 66.56 80 THR A C 1
ATOM 614 O O . THR A 1 80 ? 10.487 -10.756 -19.729 1.00 66.56 80 THR A O 1
ATOM 617 N N . GLY A 1 81 ? 12.036 -9.147 -19.917 1.00 73.69 81 GLY A N 1
ATOM 618 C CA . GLY A 1 81 ? 11.214 -8.240 -20.724 1.00 73.69 81 GLY A CA 1
ATOM 619 C C . GLY A 1 81 ? 10.160 -7.478 -19.912 1.00 73.69 81 GLY A C 1
ATOM 620 O O . GLY A 1 81 ? 9.417 -6.680 -20.479 1.00 73.69 81 GLY A O 1
ATOM 621 N N . GLN A 1 82 ? 10.102 -7.691 -18.593 1.00 77.94 82 GLN A N 1
ATOM 622 C CA . GLN A 1 82 ? 9.232 -6.984 -17.658 1.00 77.94 82 GLN A CA 1
ATOM 623 C C . GLN A 1 82 ? 10.014 -6.596 -16.403 1.00 77.94 82 GLN A C 1
ATOM 625 O O . GLN A 1 82 ? 10.996 -7.242 -16.043 1.00 77.94 82 GLN A O 1
ATOM 630 N N . ILE A 1 83 ? 9.584 -5.526 -15.738 1.00 84.38 83 ILE A N 1
ATOM 631 C CA . ILE A 1 83 ? 10.103 -5.173 -14.420 1.00 84.38 83 ILE A CA 1
ATOM 632 C C . ILE A 1 83 ? 9.117 -5.648 -13.356 1.00 84.38 83 ILE A C 1
ATOM 634 O O . ILE A 1 83 ? 7.914 -5.399 -13.456 1.00 84.38 83 ILE A O 1
ATOM 638 N N . GLN A 1 84 ? 9.629 -6.355 -12.356 1.00 90.69 84 GLN A N 1
ATOM 639 C CA . GLN A 1 84 ? 8.870 -6.749 -11.180 1.00 90.69 84 GLN A CA 1
ATOM 640 C C . GLN A 1 84 ? 9.587 -6.245 -9.942 1.00 90.69 84 GLN A C 1
ATOM 642 O O . GLN A 1 84 ? 10.812 -6.335 -9.835 1.00 90.69 84 GLN A O 1
ATOM 647 N N . PHE A 1 85 ? 8.794 -5.749 -9.009 1.00 92.88 85 PHE A N 1
ATOM 648 C CA . PHE A 1 85 ? 9.240 -5.283 -7.718 1.00 92.88 85 PHE A CA 1
ATOM 649 C C . PHE A 1 85 ? 8.643 -6.148 -6.617 1.00 92.88 85 PHE A C 1
ATOM 651 O O . PHE A 1 85 ? 7.583 -6.751 -6.786 1.00 92.88 85 PHE A O 1
ATOM 658 N N . GLU A 1 86 ? 9.307 -6.160 -5.476 1.00 96.12 86 GLU A N 1
ATOM 659 C CA . GLU A 1 86 ? 8.702 -6.448 -4.182 1.00 96.12 86 GLU A CA 1
ATOM 660 C C . GLU A 1 86 ? 8.728 -5.148 -3.381 1.00 96.12 86 GLU A C 1
ATOM 662 O O . GLU A 1 86 ? 9.757 -4.473 -3.326 1.00 96.12 86 GLU A O 1
ATOM 667 N N . CYS A 1 87 ? 7.591 -4.769 -2.810 1.00 95.81 87 CYS A N 1
ATOM 668 C CA . CYS A 1 87 ? 7.423 -3.503 -2.112 1.00 95.81 87 CYS A CA 1
ATOM 669 C C . CYS A 1 87 ? 7.069 -3.740 -0.652 1.00 95.81 87 CYS A C 1
ATOM 671 O O . CYS A 1 87 ? 6.276 -4.626 -0.344 1.00 95.81 87 CYS A O 1
ATOM 673 N N . LEU A 1 88 ? 7.607 -2.897 0.224 1.00 97.38 88 LEU A N 1
ATOM 674 C CA . LEU A 1 88 ? 7.227 -2.779 1.624 1.00 97.38 88 LEU A CA 1
ATOM 675 C C . LEU A 1 88 ? 6.902 -1.313 1.897 1.00 97.38 88 LEU A C 1
ATOM 677 O O . LEU A 1 88 ? 7.740 -0.434 1.692 1.00 97.38 88 LEU A O 1
ATOM 681 N N . GLY A 1 89 ? 5.705 -1.035 2.398 1.00 97.44 89 GLY A N 1
ATOM 682 C CA . GLY A 1 89 ? 5.300 0.334 2.687 1.00 97.44 89 GLY A CA 1
ATOM 683 C C . GLY A 1 89 ? 4.289 0.438 3.811 1.00 97.44 89 GLY A C 1
ATOM 684 O O . GLY A 1 89 ? 3.658 -0.536 4.207 1.00 97.44 89 GLY A O 1
ATOM 685 N N . THR A 1 90 ? 4.147 1.641 4.348 1.00 98.56 90 THR A N 1
ATOM 686 C CA . THR A 1 90 ? 3.156 1.984 5.364 1.00 98.56 90 THR A CA 1
ATOM 687 C C . THR A 1 90 ? 2.324 3.151 4.870 1.00 98.56 90 THR A C 1
ATOM 689 O O . THR A 1 90 ? 2.859 4.215 4.561 1.00 98.56 90 THR A O 1
ATOM 692 N N . ILE A 1 91 ? 1.012 2.943 4.797 1.00 98.44 91 ILE A N 1
ATOM 693 C CA . ILE A 1 91 ? 0.039 3.997 4.527 1.00 98.44 91 ILE A CA 1
ATOM 694 C C . ILE A 1 91 ? -0.272 4.676 5.856 1.00 98.44 91 ILE A C 1
ATOM 696 O O . ILE A 1 91 ? -0.730 4.028 6.796 1.00 98.44 91 ILE A O 1
ATOM 700 N N . ILE A 1 92 ? -0.004 5.974 5.930 1.00 98.38 92 ILE A N 1
ATOM 701 C CA . ILE A 1 92 ? -0.126 6.816 7.118 1.00 98.38 92 ILE A CA 1
ATOM 702 C C . ILE A 1 92 ? -1.242 7.822 6.863 1.00 98.38 92 ILE A C 1
ATOM 704 O O . ILE A 1 92 ? -1.153 8.613 5.924 1.00 98.38 92 ILE A O 1
ATOM 708 N N . PHE A 1 93 ? -2.276 7.804 7.701 1.00 98.19 93 PHE A N 1
ATOM 709 C CA . PHE A 1 93 ? -3.416 8.713 7.627 1.00 98.19 93 PHE A CA 1
ATOM 710 C C . PHE A 1 93 ? -3.195 9.905 8.557 1.00 98.19 93 PHE A C 1
ATOM 712 O O . PHE A 1 93 ? -3.033 9.749 9.767 1.00 98.19 93 PHE A O 1
ATOM 719 N N . SER A 1 94 ? -3.204 11.115 7.999 1.00 95.12 94 SER A N 1
ATOM 720 C CA . SER A 1 94 ? -2.887 12.336 8.750 1.00 95.12 94 SER A CA 1
ATOM 721 C C . SER A 1 94 ? -4.023 12.798 9.665 1.00 95.12 94 SER A C 1
ATOM 723 O O . SER A 1 94 ? -3.766 13.471 10.657 1.00 95.12 94 SER A O 1
ATOM 725 N N . ALA A 1 95 ? -5.272 12.440 9.354 1.00 94.81 95 ALA A N 1
ATOM 726 C CA . ALA A 1 95 ? -6.439 12.902 10.107 1.00 94.81 95 ALA A CA 1
ATOM 727 C C . ALA A 1 95 ? -6.514 12.323 11.532 1.00 94.81 95 ALA A C 1
ATOM 729 O O . ALA A 1 95 ? -7.001 12.989 12.442 1.00 94.81 95 ALA A O 1
ATOM 730 N N . ASP A 1 96 ? -6.046 11.088 11.730 1.00 93.25 96 ASP A N 1
ATOM 731 C CA . ASP A 1 96 ? -6.182 10.358 12.996 1.00 93.25 96 ASP A CA 1
ATOM 732 C C . ASP A 1 96 ? -4.891 9.664 13.459 1.00 93.25 96 ASP A C 1
ATOM 734 O O . ASP A 1 96 ? -4.915 8.904 14.428 1.00 93.25 96 ASP A O 1
ATOM 738 N N . ASN A 1 97 ? -3.764 9.931 12.789 1.00 93.31 97 ASN A N 1
ATOM 739 C CA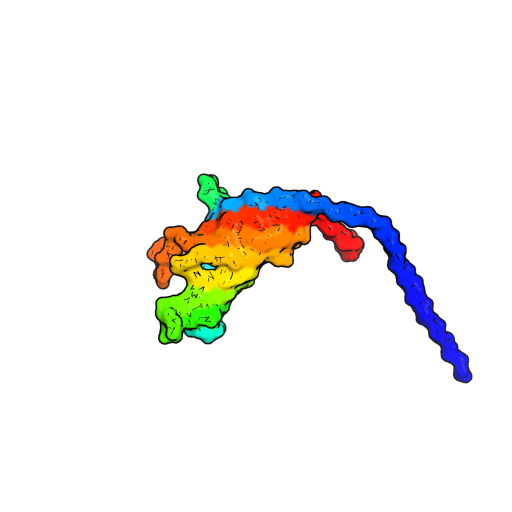 . ASN A 1 97 ? -2.464 9.299 13.034 1.00 93.31 97 ASN A CA 1
ATOM 740 C C . ASN A 1 97 ? -2.513 7.760 13.010 1.00 93.31 97 ASN A C 1
ATOM 742 O O . ASN A 1 97 ? -1.698 7.100 13.656 1.00 93.31 97 ASN A O 1
ATOM 746 N N . SER A 1 98 ? -3.476 7.175 12.295 1.00 96.62 98 SER A N 1
ATOM 747 C CA . SER A 1 98 ? -3.535 5.732 12.082 1.00 96.62 98 SER A CA 1
ATOM 748 C C . SER A 1 98 ? -2.686 5.319 10.888 1.00 96.62 98 SER A C 1
ATOM 750 O O . SER A 1 98 ? -2.430 6.101 9.970 1.00 96.62 98 SER A O 1
ATOM 752 N N . SER A 1 99 ? -2.245 4.066 10.876 1.00 98.25 99 SER A N 1
ATOM 753 C CA . SER A 1 99 ? -1.496 3.531 9.743 1.00 98.25 99 SER A CA 1
ATOM 754 C C . SER A 1 99 ? -1.711 2.041 9.563 1.00 98.25 99 SER A C 1
ATOM 756 O O . SER A 1 99 ? -2.061 1.345 10.514 1.00 98.25 99 SER A O 1
ATOM 758 N N . PHE A 1 100 ? -1.468 1.536 8.359 1.00 98.50 100 PHE A N 1
ATOM 759 C CA . PHE A 1 100 ? -1.288 0.105 8.132 1.00 98.50 100 PHE A CA 1
ATOM 760 C C . PHE A 1 100 ? -0.156 -0.148 7.143 1.00 98.50 100 PHE A C 1
ATOM 762 O O . PHE A 1 100 ? 0.110 0.669 6.260 1.00 98.50 100 PHE A O 1
ATOM 769 N N . SER A 1 101 ? 0.518 -1.281 7.308 1.00 98.62 101 SER A N 1
ATOM 770 C CA . SER A 1 101 ? 1.648 -1.678 6.472 1.00 98.62 101 SER A CA 1
ATOM 771 C C . SER A 1 101 ? 1.229 -2.723 5.449 1.00 98.62 101 SER A C 1
ATOM 773 O O . SER A 1 101 ? 0.444 -3.625 5.754 1.00 98.62 101 SER A O 1
ATOM 775 N N . ILE A 1 102 ? 1.777 -2.598 4.245 1.00 98.50 102 ILE A N 1
ATOM 776 C CA . ILE A 1 102 ? 1.573 -3.495 3.113 1.00 98.50 102 ILE A CA 1
ATOM 777 C C . ILE A 1 102 ? 2.910 -4.061 2.638 1.00 98.50 102 ILE A C 1
ATOM 779 O O . ILE A 1 102 ? 3.928 -3.367 2.670 1.00 98.50 102 ILE A O 1
ATOM 783 N N . THR A 1 103 ? 2.902 -5.315 2.194 1.00 98.44 103 THR A N 1
ATOM 784 C CA . THR A 1 103 ? 4.047 -5.946 1.530 1.00 98.44 103 THR A CA 1
ATOM 785 C C . THR A 1 103 ? 3.582 -6.833 0.389 1.00 98.44 103 THR A C 1
ATOM 787 O O . THR A 1 103 ? 2.555 -7.502 0.507 1.00 98.44 103 THR A O 1
ATOM 790 N N . GLY A 1 104 ? 4.325 -6.872 -0.706 1.00 98.00 104 GLY A N 1
ATOM 791 C CA . GLY A 1 104 ? 4.062 -7.824 -1.776 1.00 98.00 104 GLY A CA 1
ATOM 792 C C . GLY A 1 104 ? 4.581 -7.378 -3.135 1.00 98.00 104 GLY A C 1
ATOM 793 O O . GLY A 1 104 ? 5.161 -6.293 -3.271 1.00 98.00 104 GLY A O 1
ATOM 794 N N . PRO A 1 105 ? 4.312 -8.188 -4.169 1.00 95.81 105 PRO A N 1
ATOM 795 C CA . PRO A 1 105 ? 4.803 -7.917 -5.501 1.00 95.81 105 PRO A CA 1
ATOM 796 C C . PRO A 1 105 ? 4.118 -6.691 -6.102 1.00 95.81 105 PRO A C 1
ATOM 798 O O . PRO A 1 105 ? 2.940 -6.409 -5.860 1.00 95.81 105 PRO A O 1
ATOM 801 N N . PHE A 1 106 ? 4.845 -5.998 -6.966 1.00 92.94 106 PHE A N 1
ATOM 802 C CA . PHE A 1 106 ? 4.315 -4.967 -7.843 1.00 92.94 106 PHE A CA 1
ATOM 803 C C . PHE A 1 106 ? 4.833 -5.186 -9.261 1.00 92.94 106 PHE A C 1
ATOM 805 O O . PHE A 1 106 ? 6.020 -5.421 -9.489 1.00 92.94 106 PHE A O 1
ATOM 812 N N . ASN A 1 107 ? 3.920 -5.127 -10.224 1.00 90.12 107 ASN A N 1
ATOM 813 C CA . ASN A 1 107 ? 4.238 -5.136 -11.640 1.00 90.12 107 ASN A CA 1
ATOM 814 C C . ASN A 1 107 ? 3.389 -4.042 -12.300 1.00 90.12 107 ASN A C 1
ATOM 816 O O . ASN A 1 107 ? 2.164 -4.101 -12.213 1.00 90.12 107 ASN A O 1
ATOM 820 N N . PRO A 1 108 ? 3.994 -3.052 -12.974 1.00 85.81 108 PRO A N 1
ATOM 821 C CA . PRO A 1 108 ? 3.243 -1.934 -13.534 1.00 85.81 108 PRO A CA 1
ATOM 822 C C . PRO A 1 108 ? 2.285 -2.341 -14.667 1.00 85.81 108 PRO A C 1
ATOM 824 O O . PRO A 1 108 ? 1.419 -1.546 -15.027 1.00 85.81 108 PRO A O 1
ATOM 827 N N . MET A 1 109 ? 2.422 -3.554 -15.218 1.00 87.75 109 MET A N 1
ATOM 828 C CA . MET A 1 109 ? 1.640 -4.063 -16.349 1.00 87.75 109 MET A CA 1
ATOM 829 C C . MET A 1 109 ? 0.411 -4.880 -15.940 1.00 87.75 109 MET A C 1
ATOM 831 O O . MET A 1 109 ? -0.471 -5.091 -16.772 1.00 87.75 109 MET A O 1
ATOM 835 N N . ILE A 1 110 ? 0.348 -5.376 -14.700 1.00 90.81 110 ILE A N 1
ATOM 836 C CA . ILE A 1 110 ? -0.741 -6.243 -14.229 1.00 90.81 110 ILE A CA 1
ATOM 837 C C . ILE A 1 110 ? -1.132 -5.912 -12.784 1.00 90.81 110 ILE A C 1
ATOM 839 O O . ILE A 1 110 ? -0.269 -5.555 -11.988 1.00 90.81 110 ILE A O 1
ATOM 843 N N . PRO A 1 111 ? -2.409 -6.074 -12.395 1.00 95.94 111 PRO A N 1
ATOM 844 C CA . PRO A 1 111 ? -2.796 -5.955 -10.996 1.00 95.94 111 PRO A CA 1
ATOM 845 C C . PRO A 1 111 ? -2.080 -6.980 -10.112 1.00 95.94 111 PRO A C 1
ATOM 847 O O . PRO A 1 111 ? -2.020 -8.163 -10.455 1.00 95.94 111 PRO A O 1
ATOM 850 N N . THR A 1 112 ? -1.603 -6.545 -8.949 1.00 96.81 112 THR A N 1
ATOM 851 C CA . THR A 1 112 ? -0.958 -7.410 -7.953 1.00 96.81 112 THR A CA 1
ATOM 852 C C . THR A 1 112 ? -1.645 -7.295 -6.600 1.00 96.81 112 THR A C 1
ATOM 854 O O . THR A 1 112 ? -2.250 -6.273 -6.277 1.00 96.81 112 THR A O 1
ATOM 857 N N . ASP A 1 113 ? -1.570 -8.363 -5.809 1.00 98.19 113 ASP A N 1
ATOM 858 C CA . ASP A 1 113 ? -2.091 -8.385 -4.444 1.00 98.19 113 ASP A CA 1
ATOM 859 C C . ASP A 1 113 ? -0.933 -8.254 -3.456 1.00 98.19 113 ASP A C 1
ATOM 861 O O . ASP A 1 113 ? 0.045 -8.999 -3.529 1.00 98.19 113 ASP A O 1
ATOM 865 N N . GLN A 1 114 ? -1.067 -7.318 -2.523 1.00 98.44 114 GLN A N 1
ATOM 866 C CA . GLN A 1 114 ? -0.145 -7.096 -1.417 1.00 98.44 114 GLN A CA 1
ATOM 867 C C . GLN A 1 114 ? -0.837 -7.453 -0.101 1.00 98.44 114 GLN A C 1
ATOM 869 O O . GLN A 1 114 ? -2.018 -7.165 0.099 1.00 98.44 114 GLN A O 1
ATOM 874 N N . ALA A 1 115 ? -0.116 -8.094 0.809 1.00 98.75 115 ALA A N 1
ATOM 875 C CA . ALA A 1 115 ? -0.614 -8.428 2.132 1.00 98.75 115 ALA A CA 1
ATOM 876 C C . ALA A 1 115 ? -0.619 -7.186 3.026 1.00 98.75 115 ALA A C 1
ATOM 878 O O . ALA A 1 115 ? 0.381 -6.478 3.105 1.00 98.75 115 ALA A O 1
ATOM 879 N N . VAL A 1 116 ? -1.714 -6.961 3.752 1.00 98.75 116 VAL A N 1
ATOM 880 C CA . VAL A 1 116 ? -1.739 -6.040 4.895 1.00 98.75 116 VAL A CA 1
ATOM 881 C C . VAL A 1 116 ? -1.238 -6.813 6.113 1.00 98.75 116 VAL A C 1
ATOM 883 O O . VAL A 1 116 ? -1.848 -7.813 6.497 1.00 98.75 116 VAL A O 1
ATOM 886 N N . ILE A 1 117 ? -0.122 -6.375 6.698 1.00 98.12 117 ILE A N 1
ATOM 887 C CA . ILE A 1 117 ? 0.642 -7.155 7.696 1.00 98.12 117 ILE A CA 1
ATOM 888 C C . ILE A 1 117 ? 0.616 -6.575 9.114 1.00 98.12 117 ILE A C 1
ATOM 890 O O . ILE A 1 117 ? 1.197 -7.147 10.034 1.00 98.12 117 ILE A O 1
ATOM 894 N N . GLY A 1 118 ? -0.038 -5.435 9.305 1.00 97.19 118 GLY A N 1
ATOM 895 C CA . GLY A 1 118 ? -0.160 -4.795 10.605 1.00 97.19 118 GLY A CA 1
ATOM 896 C C . GLY A 1 118 ? -0.655 -3.367 10.480 1.00 97.19 118 GLY A C 1
ATOM 897 O O . GLY A 1 118 ? -0.791 -2.831 9.380 1.00 97.19 118 GLY A O 1
ATOM 898 N N . GLY A 1 119 ? -0.909 -2.740 11.622 1.00 97.00 119 GLY A N 1
ATOM 899 C CA . GLY A 1 119 ? -1.311 -1.345 11.671 1.00 97.00 119 GLY A CA 1
ATOM 900 C C . GLY A 1 119 ? -1.342 -0.772 13.079 1.00 97.00 119 GLY A C 1
ATOM 901 O O . GLY A 1 119 ? -1.135 -1.474 14.073 1.00 97.00 119 GLY A O 1
ATOM 902 N N . THR A 1 120 ? -1.594 0.529 13.141 1.00 96.00 120 THR A N 1
ATOM 903 C CA . THR A 1 120 ? -1.652 1.352 14.349 1.00 96.00 120 THR A CA 1
ATOM 904 C C . THR A 1 120 ? -2.950 2.167 14.382 1.00 96.00 120 THR A C 1
ATOM 906 O O . THR A 1 120 ? -3.657 2.291 13.376 1.00 96.00 120 THR A O 1
ATOM 909 N N . GLY A 1 121 ? -3.298 2.718 15.547 1.00 94.00 121 GLY A N 1
ATOM 910 C CA . GLY A 1 121 ? -4.525 3.501 15.718 1.00 94.00 121 GLY A CA 1
ATOM 911 C C . GLY A 1 121 ? -5.777 2.672 15.416 1.00 94.00 121 GLY A C 1
ATOM 912 O O . GLY A 1 121 ? -5.916 1.547 15.898 1.00 94.00 121 GLY A O 1
ATOM 913 N N . ARG A 1 122 ? -6.687 3.195 14.582 1.00 94.62 122 ARG A N 1
ATOM 914 C CA . ARG A 1 122 ? -7.906 2.467 14.169 1.00 94.62 122 ARG A CA 1
ATOM 915 C C . ARG A 1 122 ? -7.637 1.182 13.373 1.00 94.62 122 ARG A C 1
ATOM 917 O O . ARG A 1 122 ? -8.548 0.380 13.209 1.00 94.62 122 ARG A O 1
ATOM 924 N N . PHE A 1 123 ? -6.407 0.985 12.897 1.00 96.81 123 PHE A N 1
ATOM 925 C CA . PHE A 1 123 ? -5.975 -0.210 12.172 1.00 96.81 123 PHE A CA 1
ATOM 926 C C . PHE A 1 123 ? -5.092 -1.133 13.028 1.00 96.81 123 PHE A C 1
ATOM 928 O O . PHE A 1 123 ? -4.381 -1.987 12.502 1.00 96.81 123 PHE A O 1
ATOM 935 N N . SER A 1 124 ? -5.095 -0.982 14.355 1.00 95.00 124 SER A N 1
ATOM 936 C CA . SER A 1 124 ? -4.330 -1.864 15.239 1.00 95.00 124 SER A CA 1
ATOM 937 C C . SER A 1 124 ? -4.682 -3.341 15.041 1.00 95.00 124 SER A C 1
ATOM 939 O O . SER A 1 124 ? -5.846 -3.734 15.095 1.00 95.00 124 SER A O 1
ATOM 941 N N . GLY A 1 125 ? -3.654 -4.168 14.831 1.00 93.69 125 GLY A N 1
ATOM 942 C CA . GLY A 1 125 ? -3.822 -5.596 14.543 1.00 93.69 125 GLY A CA 1
ATOM 943 C C . GLY A 1 125 ? -4.371 -5.891 13.144 1.00 93.69 125 GLY A C 1
ATOM 944 O O . GLY A 1 125 ? -4.942 -6.961 12.946 1.00 93.69 125 GLY A O 1
ATOM 945 N N . ALA A 1 126 ? -4.241 -4.949 12.200 1.00 97.38 126 ALA A N 1
ATOM 946 C CA . ALA A 1 126 ? -4.735 -5.119 10.841 1.00 97.38 126 ALA A CA 1
ATOM 947 C C . ALA A 1 126 ? -4.123 -6.331 10.123 1.00 97.38 126 ALA A C 1
ATOM 949 O O . ALA A 1 126 ? -2.910 -6.533 10.141 1.00 97.38 126 ALA A O 1
ATOM 950 N N . THR A 1 127 ? -4.970 -7.084 9.426 1.00 98.25 127 THR A N 1
ATOM 951 C CA . THR A 1 127 ? -4.586 -8.123 8.465 1.00 98.25 127 THR A CA 1
ATOM 952 C C . THR A 1 127 ? -5.546 -8.119 7.280 1.00 98.25 127 THR A C 1
ATOM 954 O O . THR A 1 127 ? -6.733 -7.826 7.440 1.00 98.25 127 THR A O 1
ATOM 957 N N . GLY A 1 128 ? -5.059 -8.409 6.078 1.00 98.44 128 GLY A N 1
ATOM 958 C CA . GLY A 1 128 ? -5.887 -8.334 4.879 1.00 98.44 128 GLY A CA 1
ATOM 959 C C . GLY A 1 128 ? -5.096 -8.312 3.584 1.00 98.44 128 GLY A C 1
ATOM 960 O O . GLY A 1 128 ? -3.955 -8.765 3.525 1.00 98.44 128 GLY A O 1
ATOM 961 N N . VAL A 1 129 ? -5.719 -7.763 2.545 1.00 98.56 129 VAL A N 1
ATOM 962 C CA . VAL A 1 129 ? -5.164 -7.675 1.194 1.00 98.56 129 VAL A CA 1
ATOM 963 C C . VAL A 1 129 ? -5.415 -6.293 0.598 1.00 98.56 129 VAL A C 1
ATOM 965 O O . VAL A 1 129 ? -6.482 -5.704 0.769 1.00 98.56 129 VAL A O 1
ATOM 968 N N . ALA A 1 130 ? -4.429 -5.787 -0.127 1.00 98.56 130 ALA A N 1
ATOM 969 C CA . ALA A 1 130 ? -4.499 -4.583 -0.929 1.00 98.56 130 ALA A CA 1
ATOM 970 C C . ALA A 1 130 ? -4.210 -4.959 -2.385 1.00 98.56 130 ALA A C 1
ATOM 972 O O . ALA A 1 130 ? -3.095 -5.353 -2.716 1.00 98.56 130 ALA A O 1
ATOM 973 N N . ARG A 1 131 ? -5.215 -4.860 -3.258 1.00 98.25 131 ARG A N 1
ATOM 974 C CA . ARG A 1 131 ? -5.019 -5.042 -4.700 1.00 98.25 131 ARG A CA 1
ATOM 975 C C . ARG A 1 131 ? -4.574 -3.723 -5.315 1.00 98.25 131 AR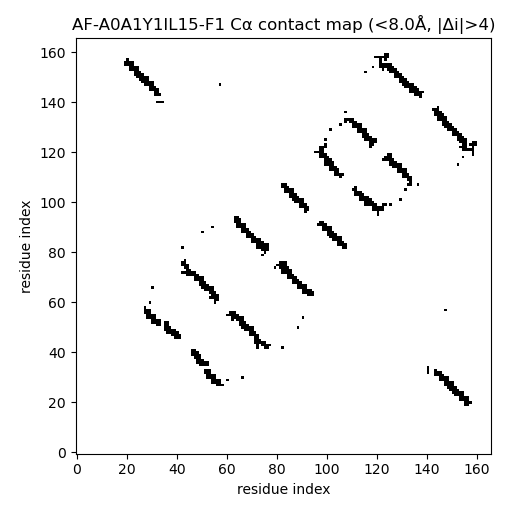G A C 1
ATOM 977 O O . ARG A 1 131 ? -5.350 -2.766 -5.312 1.00 98.25 131 ARG A O 1
ATOM 984 N N . LEU A 1 132 ? -3.362 -3.709 -5.850 1.00 97.25 132 LEU A N 1
ATOM 985 C CA . LEU A 1 132 ? -2.733 -2.583 -6.527 1.00 97.25 132 LEU A CA 1
ATOM 986 C C . LEU A 1 132 ? -2.962 -2.673 -8.039 1.00 97.25 132 LEU A C 1
ATOM 988 O O . LEU A 1 132 ? -2.961 -3.756 -8.625 1.00 97.25 132 LEU A O 1
ATOM 992 N N . SER A 1 133 ? -3.194 -1.541 -8.695 1.00 96.25 133 SER A N 1
ATOM 993 C CA . SER A 1 133 ? -3.303 -1.441 -10.155 1.00 96.25 133 SER A CA 1
ATOM 994 C C . SER A 1 133 ? -2.770 -0.100 -10.643 1.00 96.25 133 SER A C 1
ATOM 996 O O . SER A 1 133 ? -3.018 0.928 -10.018 1.00 96.25 133 SER A O 1
ATOM 998 N N . THR A 1 134 ? -2.085 -0.090 -11.781 1.00 94.81 134 THR A N 1
ATOM 999 C CA . THR A 1 134 ? -1.584 1.143 -12.398 1.00 94.81 134 THR A CA 1
ATOM 1000 C C . THR A 1 134 ? -2.696 1.846 -13.173 1.00 94.81 134 THR A C 1
ATOM 1002 O O . THR A 1 134 ? -3.334 1.238 -14.031 1.00 94.81 134 THR A O 1
ATOM 1005 N N . LEU A 1 135 ? -2.930 3.128 -12.884 1.00 93.94 135 LEU A N 1
ATOM 1006 C CA . LEU A 1 135 ? -3.854 3.988 -13.636 1.00 93.94 135 LEU A CA 1
ATOM 1007 C C . LEU A 1 135 ? -3.111 4.825 -14.677 1.00 93.94 135 LEU A C 1
ATOM 1009 O O . LEU A 1 135 ? -3.569 4.969 -15.807 1.00 93.94 135 LEU A O 1
ATOM 1013 N N . VAL A 1 136 ? -1.965 5.379 -14.279 1.00 91.88 136 VAL A N 1
ATOM 1014 C CA . VAL A 1 136 ? -1.064 6.160 -15.128 1.00 91.88 136 VAL A CA 1
ATOM 1015 C C . VAL A 1 136 ? 0.339 5.625 -14.895 1.00 91.88 136 VAL A C 1
ATOM 1017 O O . VAL A 1 136 ? 0.812 5.629 -13.763 1.00 91.88 136 VAL A O 1
ATOM 1020 N N . ASN A 1 137 ? 0.984 5.152 -15.958 1.00 85.50 137 ASN A N 1
ATOM 1021 C CA . ASN A 1 137 ? 2.381 4.732 -15.932 1.00 85.50 137 ASN A CA 1
ATOM 1022 C C . ASN A 1 137 ? 3.215 5.817 -16.613 1.00 85.50 137 ASN A C 1
ATOM 1024 O O . ASN A 1 137 ? 3.087 5.993 -17.828 1.00 85.50 137 ASN A O 1
ATOM 1028 N N . SER A 1 138 ? 4.015 6.557 -15.848 1.00 81.81 138 SER A N 1
ATOM 1029 C CA . SER A 1 138 ? 4.794 7.668 -16.381 1.00 81.81 138 SER A CA 1
ATOM 1030 C C . SER A 1 138 ? 6.287 7.446 -16.178 1.00 81.81 138 SER A C 1
ATOM 1032 O O . SER A 1 138 ? 6.797 7.662 -15.086 1.00 81.81 138 SER A O 1
ATOM 1034 N N . PRO A 1 139 ? 7.031 7.063 -17.227 1.00 69.94 139 PRO A N 1
ATOM 1035 C CA . PRO A 1 139 ? 8.466 6.809 -17.110 1.00 69.94 139 PRO A CA 1
ATOM 1036 C C . PRO A 1 139 ? 9.301 8.087 -16.930 1.00 69.94 139 PRO A C 1
ATOM 1038 O O . PRO A 1 139 ? 10.515 8.002 -16.768 1.00 69.94 139 PRO A O 1
ATOM 1041 N N . THR A 1 140 ? 8.681 9.265 -17.036 1.00 69.75 140 THR A N 1
ATOM 1042 C CA . THR A 1 140 ? 9.336 10.574 -16.907 1.00 69.75 140 THR A CA 1
ATOM 1043 C C . THR A 1 140 ? 8.833 11.367 -15.703 1.00 69.75 140 THR A C 1
ATOM 1045 O O . THR A 1 140 ? 9.156 12.548 -15.603 1.00 69.75 140 THR A O 1
ATOM 1048 N N . ASP A 1 141 ? 7.979 10.773 -14.862 1.00 71.62 141 ASP A N 1
ATOM 1049 C CA . ASP A 1 141 ? 7.306 11.405 -13.714 1.00 71.62 141 ASP A CA 1
ATOM 1050 C C . ASP A 1 141 ? 6.500 12.675 -14.047 1.00 71.62 141 ASP A C 1
ATOM 1052 O O . ASP A 1 141 ? 6.098 13.441 -13.168 1.00 71.62 141 ASP A O 1
ATOM 1056 N N . VAL A 1 142 ? 6.217 12.904 -15.335 1.00 75.25 142 VAL A N 1
ATOM 1057 C CA . VAL A 1 142 ? 5.430 14.040 -15.830 1.00 75.25 142 VAL A CA 1
ATOM 1058 C C . VAL A 1 142 ? 4.447 13.560 -16.909 1.00 75.25 142 VAL A C 1
ATOM 1060 O O . VAL A 1 142 ? 4.874 13.321 -18.041 1.00 75.25 142 VAL A O 1
ATOM 1063 N N . PRO A 1 143 ? 3.137 13.428 -16.599 1.00 78.75 143 PRO A N 1
ATOM 1064 C CA . PRO A 1 143 ? 2.528 13.545 -15.259 1.00 78.75 143 PRO A CA 1
ATOM 1065 C C . PRO A 1 143 ? 3.063 12.461 -14.303 1.00 78.75 143 PRO A C 1
ATOM 1067 O O . PRO A 1 143 ? 3.628 11.499 -14.798 1.00 78.75 143 PRO A O 1
ATOM 1070 N N . PRO A 1 144 ? 2.911 12.558 -12.973 1.00 88.50 144 PRO A N 1
ATOM 1071 C CA . PRO A 1 144 ? 3.376 11.499 -12.070 1.00 88.50 144 PRO A CA 1
ATOM 1072 C C . PRO A 1 144 ? 2.680 10.164 -12.362 1.00 88.50 144 PRO A C 1
ATOM 1074 O O . PRO A 1 144 ? 1.545 10.154 -12.860 1.00 88.50 144 PRO A O 1
ATOM 1077 N N . SER A 1 145 ? 3.319 9.040 -12.024 1.00 91.19 145 SER A N 1
ATOM 1078 C CA . SER A 1 145 ? 2.613 7.758 -12.021 1.00 91.19 145 SER A CA 1
ATOM 1079 C C . SER A 1 145 ? 1.501 7.774 -10.973 1.00 91.19 145 SER A C 1
ATOM 1081 O O . SER A 1 145 ? 1.607 8.393 -9.909 1.00 91.19 145 SER A O 1
ATOM 1083 N N . ILE A 1 146 ? 0.395 7.109 -11.296 1.00 94.94 146 ILE A N 1
ATOM 1084 C CA . ILE A 1 146 ? -0.788 7.047 -10.441 1.00 94.94 146 ILE A CA 1
ATOM 1085 C C . ILE A 1 146 ? -1.216 5.598 -10.319 1.00 94.94 146 ILE A C 1
ATOM 1087 O O . ILE A 1 146 ? -1.432 4.917 -11.327 1.00 94.94 146 ILE A O 1
ATOM 1091 N N . PHE A 1 147 ? -1.427 5.161 -9.083 1.00 95.56 147 PHE A N 1
ATOM 1092 C CA . PHE A 1 147 ? -1.861 3.809 -8.768 1.00 95.56 147 PHE A CA 1
ATOM 1093 C C . PHE A 1 147 ? -3.170 3.816 -7.975 1.00 95.56 147 PHE A C 1
ATOM 1095 O O . PHE A 1 147 ? -3.518 4.781 -7.294 1.00 95.56 147 PHE A O 1
ATOM 1102 N N . ALA A 1 148 ? -3.928 2.731 -8.088 1.00 97.56 148 ALA A N 1
ATOM 1103 C CA . ALA A 1 148 ? -5.146 2.486 -7.332 1.00 97.56 148 ALA A CA 1
ATOM 1104 C C . ALA A 1 148 ? -4.938 1.314 -6.377 1.00 97.56 148 ALA A C 1
ATOM 1106 O O . ALA A 1 148 ? -4.500 0.246 -6.802 1.00 97.56 148 ALA A O 1
ATOM 1107 N N . PHE A 1 149 ? -5.347 1.489 -5.122 1.00 98.00 149 PHE A N 1
ATOM 1108 C CA . PHE A 1 149 ? -5.468 0.404 -4.157 1.00 98.00 149 PHE A CA 1
ATOM 1109 C C . PHE A 1 149 ? -6.934 0.127 -3.845 1.00 98.00 149 PHE A C 1
ATOM 1111 O O . PHE A 1 149 ? -7.670 1.015 -3.411 1.00 98.00 149 PHE A O 1
ATOM 1118 N N . ASN A 1 150 ? -7.334 -1.134 -3.979 1.00 98.31 150 ASN A N 1
ATOM 1119 C CA . ASN A 1 150 ? -8.547 -1.661 -3.364 1.00 98.31 150 ASN A CA 1
ATOM 1120 C C . ASN A 1 150 ? -8.137 -2.491 -2.149 1.00 98.31 150 ASN A C 1
ATOM 1122 O O . ASN A 1 150 ? -7.611 -3.595 -2.299 1.00 98.31 150 ASN A O 1
ATOM 1126 N N . VAL A 1 151 ? -8.347 -1.949 -0.952 1.00 98.50 151 VAL A N 1
ATOM 1127 C CA . VAL A 1 151 ? -7.903 -2.564 0.302 1.00 98.50 151 VAL A CA 1
ATOM 1128 C C . VAL A 1 151 ? -9.091 -3.173 1.022 1.00 98.50 151 VAL A C 1
ATOM 1130 O O . VAL A 1 151 ? -10.088 -2.493 1.256 1.00 98.50 151 VAL A O 1
ATOM 1133 N N . ARG A 1 152 ? -8.959 -4.435 1.423 1.00 98.69 152 ARG A N 1
ATOM 1134 C CA . ARG A 1 152 ? -9.856 -5.095 2.368 1.00 98.69 152 ARG A CA 1
ATOM 1135 C C . ARG A 1 152 ? -9.040 -5.630 3.528 1.00 98.69 152 ARG A C 1
ATOM 1137 O O . ARG A 1 152 ? -8.183 -6.491 3.333 1.00 98.69 152 ARG A O 1
ATOM 1144 N N . LEU A 1 153 ? -9.328 -5.154 4.731 1.00 98.25 153 LEU A N 1
ATOM 1145 C CA . LEU A 1 153 ? -8.638 -5.587 5.941 1.00 98.25 153 LEU A CA 1
ATOM 1146 C C . LEU A 1 153 ? -9.592 -5.739 7.120 1.00 98.25 153 LEU A C 1
ATOM 1148 O O . LEU A 1 153 ? -10.669 -5.148 7.154 1.00 98.25 153 LEU A O 1
ATOM 1152 N N . PHE A 1 154 ? -9.154 -6.510 8.106 1.00 97.94 154 PHE A N 1
ATOM 1153 C CA . PHE A 1 154 ? -9.761 -6.616 9.423 1.00 97.94 154 PHE A CA 1
ATOM 1154 C C . PHE A 1 154 ? -8.776 -6.076 10.445 1.00 97.94 154 PHE A C 1
ATOM 1156 O O . PHE A 1 154 ? -7.620 -6.485 10.433 1.00 97.94 154 PHE A O 1
ATOM 1163 N N . ALA A 1 155 ? -9.223 -5.196 11.335 1.00 96.69 155 ALA A N 1
ATOM 1164 C CA . ALA A 1 155 ? -8.431 -4.719 12.467 1.00 96.69 155 ALA A CA 1
ATOM 1165 C C . ALA A 1 155 ? -9.198 -4.929 13.772 1.00 96.69 155 ALA A C 1
ATOM 1167 O O . ALA A 1 155 ? -10.407 -5.160 13.755 1.00 96.69 155 ALA A O 1
ATOM 1168 N N . LEU A 1 156 ? -8.507 -4.863 14.907 1.00 93.88 156 LEU A N 1
ATOM 1169 C CA . LEU A 1 156 ? -9.148 -5.013 16.207 1.00 93.88 156 LEU A CA 1
ATOM 1170 C C . LEU A 1 156 ? -10.135 -3.869 16.442 1.00 93.88 156 LEU A C 1
ATOM 1172 O O . LEU A 1 156 ? -9.789 -2.698 16.296 1.00 93.88 156 LEU A O 1
ATOM 1176 N N . AL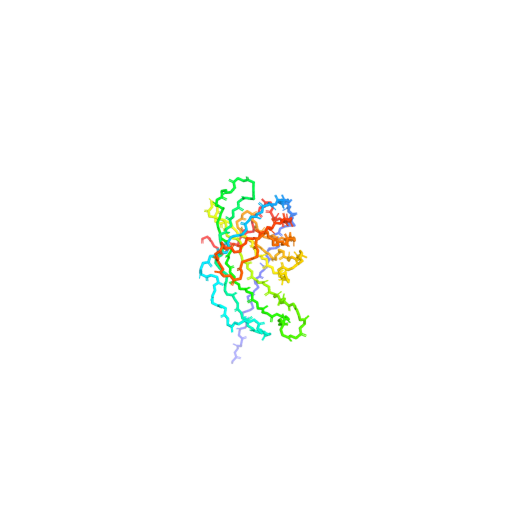A A 1 157 ? -11.346 -4.203 16.883 1.00 89.25 157 ALA A N 1
ATOM 1177 C CA . ALA A 1 157 ? -12.365 -3.214 17.231 1.00 89.25 157 ALA A CA 1
ATOM 1178 C C . ALA A 1 157 ? -11.909 -2.291 18.377 1.00 89.25 157 ALA A C 1
ATOM 1180 O O . ALA A 1 157 ? -12.385 -1.164 18.512 1.00 89.25 157 ALA A O 1
ATOM 1181 N N . ARG A 1 158 ? -10.971 -2.765 19.208 1.00 84.94 158 ARG A N 1
ATOM 1182 C CA . ARG A 1 158 ? -10.299 -1.988 20.251 1.00 84.94 158 ARG A CA 1
ATOM 1183 C C . ARG A 1 158 ? -8.786 -2.191 20.138 1.00 84.94 158 ARG A C 1
ATOM 1185 O O . ARG A 1 158 ? -8.348 -3.341 20.178 1.00 84.94 158 ARG A O 1
ATOM 1192 N N . PRO A 1 159 ? -7.981 -1.117 20.038 1.00 77.25 159 PRO A N 1
ATOM 1193 C CA . PRO A 1 159 ? -6.529 -1.238 19.995 1.00 77.25 159 PRO A CA 1
ATOM 1194 C C . PRO A 1 159 ? -5.974 -1.965 21.223 1.00 77.25 159 PRO A C 1
ATOM 1196 O O . PRO A 1 159 ? -6.467 -1.781 22.340 1.00 77.25 159 PRO A O 1
ATOM 1199 N N . ILE A 1 160 ? -4.911 -2.750 21.032 1.00 72.25 160 ILE A N 1
ATOM 1200 C CA . ILE A 1 160 ? -4.176 -3.355 22.147 1.00 72.25 160 ILE A CA 1
ATOM 1201 C C . ILE A 1 160 ? -3.503 -2.226 22.927 1.00 72.25 160 ILE A C 1
ATOM 1203 O O . ILE A 1 160 ? -2.589 -1.574 22.424 1.00 72.25 160 ILE A O 1
ATOM 1207 N N . GLN A 1 161 ? -3.937 -2.003 24.166 1.00 67.25 161 GLN A N 1
ATOM 1208 C CA . GLN A 1 161 ? -3.222 -1.118 25.076 1.00 67.25 161 GLN A CA 1
ATOM 1209 C C . GLN A 1 161 ? -2.067 -1.885 25.712 1.00 67.25 161 GLN A C 1
ATOM 1211 O O . GLN A 1 161 ? -2.284 -2.776 26.533 1.00 67.25 161 GLN A O 1
ATOM 1216 N N . LEU A 1 162 ? -0.834 -1.540 25.337 1.00 61.69 162 LEU A N 1
ATOM 1217 C CA . LEU A 1 162 ? 0.348 -2.040 26.029 1.00 61.69 162 LEU A CA 1
ATOM 1218 C C . LEU A 1 162 ? 0.483 -1.301 27.374 1.00 61.69 162 LEU A C 1
ATOM 1220 O O . LEU A 1 162 ? 0.567 -0.072 27.376 1.00 61.69 162 LEU A O 1
ATOM 1224 N N . PRO A 1 163 ? 0.533 -2.008 28.520 1.00 56.38 163 PRO A N 1
ATOM 1225 C CA . PRO A 1 163 ? 0.605 -1.381 29.844 1.00 56.38 163 PRO A CA 1
ATOM 1226 C C . PRO A 1 163 ? 1.820 -0.466 30.062 1.00 56.38 163 PRO A C 1
ATOM 1228 O O . PRO A 1 163 ? 1.788 0.375 30.951 1.00 56.38 163 PRO A O 1
ATOM 1231 N N . ALA A 1 164 ? 2.882 -0.624 29.265 1.00 57.84 164 ALA A N 1
ATOM 1232 C CA . ALA A 1 164 ? 4.154 0.085 29.412 1.00 57.84 164 ALA A CA 1
ATOM 1233 C C . ALA A 1 164 ? 4.189 1.505 28.802 1.00 57.84 164 ALA A C 1
ATOM 1235 O O . ALA A 1 164 ? 5.244 2.128 28.805 1.00 57.84 164 ALA A O 1
ATOM 1236 N N . LEU A 1 165 ? 3.072 2.011 28.264 1.00 47.69 165 LEU A N 1
ATOM 1237 C CA . LEU A 1 165 ? 2.973 3.338 27.630 1.00 47.69 165 LEU A CA 1
ATOM 1238 C C . LEU A 1 165 ? 2.042 4.302 28.395 1.00 47.69 165 LEU A C 1
ATOM 1240 O O . LEU A 1 165 ? 1.376 5.133 27.780 1.00 47.69 165 LEU A O 1
ATOM 1244 N N . ARG A 1 166 ? 1.960 4.168 29.725 1.00 44.44 166 ARG A N 1
ATOM 1245 C CA . ARG A 1 166 ? 1.286 5.134 30.609 1.00 44.44 166 ARG A CA 1
ATOM 1246 C C . ARG A 1 166 ? 2.288 6.007 31.341 1.00 44.44 166 ARG A C 1
ATOM 1248 O O . ARG A 1 166 ? 3.317 5.448 31.777 1.00 44.44 166 ARG A O 1
#

Radius of gyration: 20.95 Å; Cα contacts (8 Å, |Δi|>4): 422; chains: 1; bounding box: 44×35×72 Å